Protein AF-A0A3S0ZRH6-F1 (afdb_monomer_lite)

Organism: Elysia chlorotica (NCBI:txid188477)

pLDDT: mean 82.68, std 7.89, range [60.41, 92.81]

Foldseek 3Di:
DEEEDEDDQEEEDEEEDEAEYEYEEEDHQEYEYEYAYHLEYEYEYAEHQYYEYEYHYEAYYEYEYHYHAEYEYEYHYEAYYYYEYEYHAAYEYEYEYHPYYYYHYPHYDYDYDYD

Sequence (115 aa):
CACYPSRGDTCACIIQGSDTCACIKQGGDTCACIIQGGDTCACIIQGGDTCACIIQGGDTCACIIQGGDTCACIIQGGDTCACIIQGGDTCACIIQGGDTCACIIQGCLYHKVQN

Structure (mmCIF, N/CA/C/O backbone):
data_AF-A0A3S0ZRH6-F1
#
_entry.id   AF-A0A3S0ZRH6-F1
#
loop_
_atom_site.group_PDB
_atom_site.id
_atom_site.type_symbol
_atom_site.label_atom_id
_atom_site.label_alt_id
_atom_site.label_comp_id
_atom_site.label_asym_id
_atom_site.label_entity_id
_atom_site.label_seq_id
_atom_site.pdbx_PDB_ins_code
_atom_site.Cartn_x
_atom_site.Cartn_y
_atom_site.Cartn_z
_atom_site.occupancy
_atom_site.B_iso_or_equiv
_atom_site.auth_seq_id
_atom_site.auth_comp_id
_atom_site.auth_asym_id
_atom_site.auth_atom_id
_atom_site.pdbx_PDB_model_num
ATOM 1 N N . CYS A 1 1 ? -13.398 0.366 -1.897 1.00 75.56 1 CYS A N 1
ATOM 2 C CA . CYS A 1 1 ? -12.534 0.821 -3.011 1.00 75.56 1 CYS A CA 1
ATOM 3 C C . CYS A 1 1 ? -11.351 -0.135 -3.120 1.00 75.56 1 CYS A C 1
ATOM 5 O O . CYS A 1 1 ? -10.744 -0.400 -2.090 1.00 75.56 1 CYS A O 1
ATOM 7 N N . ALA A 1 2 ? -11.017 -0.663 -4.304 1.00 78.12 2 ALA A N 1
ATOM 8 C CA . ALA A 1 2 ? -9.858 -1.548 -4.457 1.00 78.12 2 ALA A CA 1
ATOM 9 C C . ALA A 1 2 ? -9.102 -1.317 -5.776 1.00 78.12 2 ALA A C 1
ATOM 11 O O . ALA A 1 2 ? -9.735 -1.083 -6.805 1.00 78.12 2 ALA A O 1
ATOM 12 N N . CYS A 1 3 ? -7.769 -1.383 -5.748 1.00 80.25 3 CYS A N 1
ATOM 13 C CA . CYS A 1 3 ? -6.901 -1.163 -6.909 1.00 80.25 3 CYS A CA 1
ATOM 14 C C . CYS A 1 3 ? -5.786 -2.215 -6.966 1.00 80.25 3 CYS A C 1
ATOM 16 O O . CYS A 1 3 ? -5.054 -2.372 -5.989 1.00 80.25 3 CYS A O 1
ATOM 18 N N . TYR A 1 4 ? -5.655 -2.902 -8.111 1.00 82.62 4 TYR A N 1
ATOM 19 C CA . TYR A 1 4 ? -4.688 -3.999 -8.328 1.00 82.62 4 TYR A CA 1
ATOM 20 C C . TYR A 1 4 ? -3.872 -3.894 -9.634 1.00 82.62 4 TYR A C 1
ATOM 22 O O . TYR A 1 4 ? -3.870 -4.810 -10.459 1.00 82.62 4 TYR A O 1
ATOM 30 N N . PRO A 1 5 ? -3.207 -2.769 -9.900 1.00 72.50 5 PRO A N 1
ATOM 31 C CA .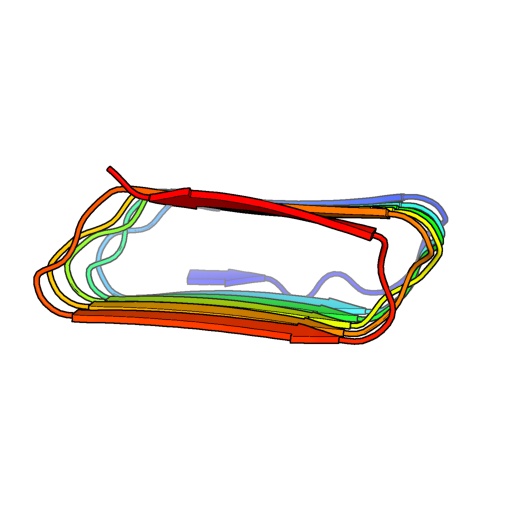 PRO A 1 5 ? -2.387 -2.611 -11.096 1.00 72.50 5 PRO A CA 1
ATOM 32 C C . PRO A 1 5 ? -1.125 -3.473 -11.005 1.00 72.50 5 PRO A C 1
ATOM 34 O O . PRO A 1 5 ? -0.446 -3.520 -9.977 1.00 72.50 5 PRO A O 1
ATOM 37 N N . SER A 1 6 ? -0.826 -4.144 -12.111 1.00 62.06 6 SER A N 1
ATOM 38 C CA . SER A 1 6 ? 0.269 -5.097 -12.242 1.00 62.06 6 SER A CA 1
ATOM 39 C C . SER A 1 6 ? 0.989 -4.868 -13.576 1.00 62.06 6 SER A C 1
ATOM 41 O O . SER A 1 6 ? 0.361 -4.961 -14.629 1.00 62.06 6 SER A O 1
ATOM 43 N N . ARG A 1 7 ? 2.312 -4.631 -13.502 1.00 64.69 7 ARG A N 1
ATOM 44 C CA . ARG A 1 7 ? 3.294 -4.462 -14.604 1.00 64.69 7 ARG A CA 1
ATOM 45 C C . ARG A 1 7 ? 3.429 -3.073 -15.255 1.00 64.69 7 ARG A C 1
ATOM 47 O O . ARG A 1 7 ? 2.450 -2.381 -15.511 1.00 64.69 7 ARG A O 1
ATOM 54 N N . GLY A 1 8 ? 4.685 -2.766 -15.603 1.00 66.00 8 GLY A N 1
ATOM 55 C CA . GLY A 1 8 ? 5.177 -1.541 -16.247 1.00 66.00 8 GLY A CA 1
ATOM 56 C C . GLY A 1 8 ? 6.302 -0.907 -15.423 1.00 66.00 8 GLY A C 1
ATOM 57 O O . GLY A 1 8 ? 6.292 -1.057 -14.206 1.00 66.00 8 GLY A O 1
ATOM 58 N N . ASP A 1 9 ? 7.243 -0.198 -16.055 1.00 76.75 9 ASP A N 1
ATOM 59 C CA . ASP A 1 9 ? 8.383 0.451 -15.369 1.00 76.75 9 ASP A CA 1
ATOM 60 C C . ASP A 1 9 ? 7.914 1.447 -14.291 1.00 76.75 9 ASP A C 1
ATOM 62 O O . ASP A 1 9 ? 8.582 1.685 -13.289 1.00 76.75 9 ASP A O 1
ATOM 66 N N . THR A 1 10 ? 6.714 2.010 -14.464 1.00 79.62 10 THR A N 1
ATOM 67 C CA . THR A 1 10 ? 6.062 2.884 -13.486 1.00 79.62 10 THR A CA 1
ATOM 68 C C . THR A 1 10 ? 4.627 2.442 -13.221 1.00 79.62 10 THR A C 1
ATOM 70 O O . THR A 1 10 ? 3.822 2.298 -14.141 1.00 79.62 10 THR A O 1
ATOM 73 N N . CYS A 1 11 ? 4.278 2.289 -11.943 1.00 78.31 11 CYS A N 1
ATOM 74 C CA . CYS A 1 11 ? 2.969 1.833 -11.494 1.00 78.31 11 CYS A CA 1
ATOM 75 C C . CYS A 1 11 ? 2.373 2.777 -10.434 1.00 78.31 11 CYS A C 1
ATOM 77 O O . CYS A 1 11 ? 2.630 2.613 -9.245 1.00 78.31 11 CYS A O 1
ATOM 79 N N . ALA A 1 12 ? 1.423 3.647 -10.805 1.00 83.00 12 ALA A N 1
ATOM 80 C CA . ALA A 1 12 ? 0.699 4.529 -9.867 1.00 83.00 12 ALA A CA 1
ATOM 81 C C . ALA A 1 12 ? -0.754 4.078 -9.601 1.00 83.00 12 ALA A C 1
ATOM 83 O O . ALA A 1 12 ? -1.388 3.485 -10.475 1.00 83.00 12 ALA A O 1
ATOM 84 N N . CYS A 1 13 ? -1.272 4.255 -8.385 1.00 84.94 13 CYS A N 1
ATOM 85 C CA . CYS A 1 13 ? -2.705 4.143 -8.099 1.00 84.94 13 CYS A CA 1
ATOM 86 C C . CYS A 1 13 ? -3.159 5.266 -7.173 1.00 84.94 13 CYS A C 1
ATOM 88 O O . CYS A 1 13 ? -2.469 5.581 -6.207 1.00 84.94 13 CYS A O 1
ATOM 90 N N . ILE A 1 14 ? -4.325 5.833 -7.473 1.00 88.00 14 ILE A N 1
ATOM 91 C CA . ILE A 1 14 ? -5.000 6.812 -6.631 1.00 88.00 14 ILE A CA 1
ATOM 92 C C . ILE A 1 14 ? -6.392 6.270 -6.336 1.00 88.00 14 ILE A C 1
ATOM 94 O O . ILE A 1 14 ? -7.135 5.925 -7.255 1.00 88.00 14 ILE A O 1
ATOM 98 N N . ILE A 1 15 ? -6.726 6.178 -5.056 1.00 87.44 15 ILE A N 1
ATOM 99 C CA . ILE A 1 15 ? -8.017 5.701 -4.580 1.00 87.44 15 ILE A CA 1
ATOM 100 C C . ILE A 1 15 ? -8.669 6.800 -3.749 1.00 87.44 15 ILE A C 1
ATOM 102 O O . ILE A 1 15 ? -8.039 7.342 -2.844 1.00 87.44 15 ILE A O 1
ATOM 106 N N . GLN A 1 16 ? -9.944 7.071 -4.030 1.00 84.94 16 GLN A N 1
ATOM 107 C CA . GLN A 1 16 ? -10.812 7.889 -3.188 1.00 84.94 16 GLN A CA 1
ATOM 108 C C . GLN A 1 16 ? -12.046 7.076 -2.782 1.00 84.94 16 GLN A C 1
ATOM 110 O O . GLN A 1 16 ? -12.657 6.427 -3.636 1.00 84.94 16 GLN A O 1
ATOM 115 N N . GLY A 1 17 ? -12.422 7.084 -1.503 1.00 77.38 17 GLY A N 1
ATOM 116 C CA . GLY A 1 17 ? -13.647 6.422 -1.044 1.00 77.38 17 GLY A CA 1
ATOM 117 C C . GLY A 1 17 ? -14.005 6.700 0.413 1.00 77.38 17 GLY A C 1
ATOM 118 O O . GLY A 1 17 ? -13.277 7.406 1.099 1.00 77.38 17 GLY A O 1
ATOM 119 N N . SER A 1 18 ? -15.166 6.196 0.850 1.00 71.38 18 SER A N 1
ATOM 120 C CA . SER A 1 18 ? -15.792 6.586 2.124 1.00 71.38 18 SER A CA 1
ATOM 121 C C . SER A 1 18 ? -15.534 5.625 3.285 1.00 71.38 18 SER A C 1
ATOM 123 O O . SER A 1 18 ? -15.232 6.098 4.371 1.00 71.38 18 SER A O 1
ATOM 125 N N . ASP A 1 19 ? -15.592 4.307 3.057 1.00 81.44 19 ASP A N 1
ATOM 126 C CA . ASP A 1 19 ? -15.656 3.340 4.170 1.00 81.44 19 ASP A CA 1
ATOM 127 C C . ASP A 1 19 ? -14.380 2.487 4.248 1.00 81.44 19 ASP A C 1
ATOM 129 O O . ASP A 1 19 ? -13.632 2.519 5.221 1.00 81.44 19 ASP A O 1
ATOM 133 N N . THR A 1 20 ? -14.084 1.721 3.193 1.00 87.12 20 THR A N 1
ATOM 134 C CA . THR A 1 20 ? -12.905 0.843 3.151 1.00 87.12 20 THR A CA 1
ATOM 135 C C . THR A 1 20 ? -12.192 0.947 1.815 1.00 87.12 20 THR A C 1
ATOM 137 O O . THR A 1 20 ? -12.765 0.612 0.770 1.00 87.12 20 THR A O 1
ATOM 140 N N . CYS A 1 21 ? -10.923 1.351 1.844 1.00 86.88 21 CYS A N 1
ATOM 141 C CA . CYS A 1 21 ? -10.067 1.439 0.668 1.00 86.88 21 CYS A CA 1
ATOM 142 C C . CYS A 1 21 ? -8.826 0.547 0.802 1.00 86.88 21 CYS A C 1
ATOM 144 O O . CYS A 1 21 ? -8.115 0.590 1.802 1.00 86.88 21 CYS A O 1
ATOM 146 N N . ALA A 1 22 ? -8.546 -0.241 -0.239 1.00 86.81 22 ALA A N 1
ATOM 147 C CA . ALA A 1 22 ? -7.387 -1.121 -0.304 1.00 86.81 22 ALA A CA 1
ATOM 148 C C . ALA A 1 22 ? -6.624 -0.957 -1.626 1.00 86.81 22 ALA A C 1
ATOM 150 O O . ALA A 1 22 ? -7.221 -0.939 -2.700 1.00 86.81 22 ALA A O 1
ATOM 151 N N . CYS A 1 23 ? -5.300 -0.892 -1.576 1.00 86.75 23 CYS A N 1
ATOM 152 C CA . CYS A 1 23 ? -4.455 -0.942 -2.765 1.00 86.75 23 CYS A CA 1
ATOM 153 C C . CYS A 1 23 ? -3.425 -2.054 -2.623 1.00 86.75 23 CYS A C 1
ATOM 155 O O . CYS A 1 23 ? -2.760 -2.143 -1.592 1.00 86.75 23 CYS A O 1
ATOM 157 N N . ILE A 1 24 ? -3.279 -2.881 -3.657 1.00 87.31 24 ILE A N 1
ATOM 158 C CA . ILE A 1 24 ? -2.171 -3.828 -3.753 1.00 87.31 24 ILE A CA 1
ATOM 159 C C . ILE A 1 24 ? -1.446 -3.591 -5.073 1.00 87.31 24 ILE A C 1
ATOM 161 O O . ILE A 1 24 ? -2.044 -3.589 -6.149 1.00 87.31 24 ILE A O 1
ATOM 165 N N . LYS A 1 25 ? -0.139 -3.386 -4.972 1.00 83.44 25 LYS A N 1
ATOM 166 C CA . LYS A 1 25 ? 0.760 -3.044 -6.071 1.00 83.44 25 LYS A CA 1
ATOM 167 C C . LYS A 1 25 ? 1.862 -4.084 -6.182 1.00 83.44 25 LYS A C 1
ATOM 169 O O . LYS A 1 25 ? 2.489 -4.404 -5.176 1.00 83.44 25 LYS A O 1
ATOM 174 N N . GLN A 1 26 ? 2.097 -4.582 -7.398 1.00 81.38 26 GLN A N 1
ATOM 175 C CA . GLN A 1 26 ? 3.151 -5.558 -7.680 1.00 81.38 26 GLN A CA 1
ATOM 176 C C . GLN A 1 26 ? 3.947 -5.203 -8.947 1.00 81.38 26 GLN A C 1
ATOM 178 O O . GLN A 1 26 ? 3.387 -5.168 -10.048 1.00 81.38 26 GLN A O 1
ATOM 183 N N . GLY A 1 27 ? 5.263 -5.035 -8.784 1.00 71.44 27 GLY A N 1
ATOM 184 C CA . GLY A 1 27 ? 6.250 -4.876 -9.858 1.00 71.44 27 GLY A CA 1
ATOM 185 C C . GLY A 1 27 ? 6.378 -3.464 -10.449 1.00 71.44 27 GLY A C 1
ATOM 186 O O . GLY A 1 27 ? 5.510 -2.618 -10.255 1.00 71.44 27 GLY A O 1
ATOM 187 N N . GLY A 1 28 ? 7.458 -3.258 -11.216 1.00 72.56 28 GLY A N 1
ATOM 188 C CA . GLY A 1 28 ? 7.852 -1.980 -11.832 1.00 72.56 28 GLY A CA 1
ATOM 189 C C . GLY A 1 28 ? 8.957 -1.271 -11.057 1.00 72.56 28 GLY A C 1
ATOM 190 O O . GLY A 1 28 ? 8.947 -1.350 -9.836 1.00 72.56 28 GLY A O 1
ATOM 191 N N . ASP A 1 29 ? 9.879 -0.587 -11.738 1.00 83.00 29 ASP A N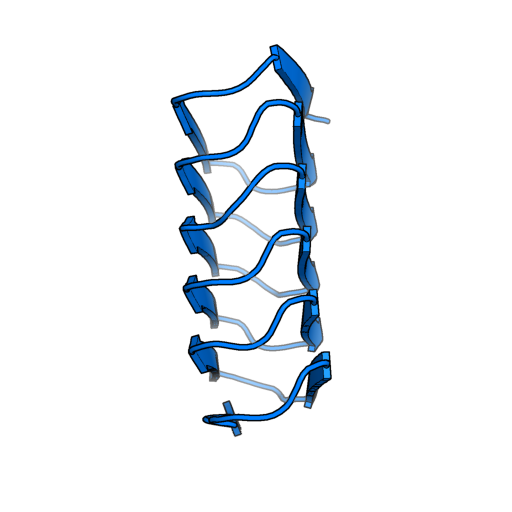 1
ATOM 192 C CA . ASP A 1 29 ? 11.022 0.119 -11.127 1.00 83.00 29 ASP A CA 1
ATOM 193 C C . ASP A 1 29 ? 10.568 1.228 -10.169 1.00 83.00 29 ASP A C 1
ATOM 195 O O . ASP A 1 29 ? 11.206 1.497 -9.154 1.00 83.00 29 ASP A O 1
ATOM 199 N N . THR A 1 30 ? 9.428 1.860 -10.464 1.00 86.94 30 THR A N 1
ATOM 200 C CA . THR A 1 30 ? 8.807 2.878 -9.609 1.00 86.94 30 THR A CA 1
ATOM 201 C C . THR A 1 30 ? 7.357 2.530 -9.282 1.00 86.94 30 THR A C 1
ATOM 203 O O . THR A 1 30 ? 6.501 2.446 -10.168 1.00 86.94 30 THR A O 1
ATOM 206 N N . CYS A 1 31 ? 7.042 2.409 -7.993 1.00 88.25 31 CYS A N 1
ATOM 207 C CA . CYS A 1 31 ? 5.697 2.134 -7.492 1.00 88.25 31 CYS A CA 1
ATOM 208 C C . CYS A 1 31 ? 5.175 3.268 -6.606 1.00 88.25 31 CYS A C 1
ATOM 210 O O . CYS A 1 31 ? 5.829 3.670 -5.647 1.00 88.25 31 CYS A O 1
ATOM 212 N N . ALA A 1 32 ? 3.956 3.739 -6.884 1.00 88.38 32 ALA A N 1
ATOM 213 C CA . ALA A 1 32 ? 3.293 4.762 -6.082 1.00 88.38 32 ALA A CA 1
ATOM 214 C C . ALA A 1 32 ? 1.836 4.398 -5.767 1.00 88.38 32 ALA A C 1
ATOM 216 O O . ALA A 1 32 ? 1.081 3.945 -6.637 1.00 88.38 32 ALA A O 1
ATOM 217 N N . CYS A 1 33 ? 1.416 4.646 -4.529 1.00 89.75 33 CYS A N 1
ATOM 218 C CA . CYS A 1 33 ? 0.022 4.547 -4.117 1.00 89.75 33 CYS A CA 1
ATOM 219 C C . CYS A 1 33 ? -0.397 5.758 -3.286 1.00 89.75 33 CYS A C 1
ATOM 221 O O . CYS A 1 33 ? 0.302 6.141 -2.351 1.00 89.75 33 CYS A O 1
ATOM 223 N N . ILE A 1 34 ? -1.568 6.308 -3.602 1.00 91.25 34 ILE A N 1
ATOM 224 C CA . ILE A 1 34 ? -2.241 7.335 -2.814 1.00 91.25 34 ILE A CA 1
ATOM 225 C C . ILE A 1 34 ? -3.647 6.836 -2.477 1.00 91.25 34 ILE A C 1
ATOM 227 O O . ILE A 1 34 ? -4.418 6.496 -3.375 1.00 91.25 34 ILE A O 1
ATOM 231 N N . ILE A 1 35 ? -3.985 6.795 -1.192 1.00 89.81 35 ILE A N 1
ATOM 232 C CA . ILE A 1 35 ? -5.338 6.498 -0.705 1.00 89.81 35 ILE A CA 1
ATOM 233 C C . ILE A 1 35 ? -5.842 7.720 0.059 1.00 89.81 35 ILE A C 1
ATOM 235 O O . ILE A 1 35 ? -5.145 8.207 0.947 1.00 89.81 35 ILE A O 1
ATOM 239 N N . GLN A 1 36 ? -7.028 8.213 -0.298 1.00 88.12 36 GLN A N 1
ATOM 240 C CA . GLN A 1 36 ? -7.695 9.333 0.365 1.00 88.12 36 GLN A CA 1
ATOM 241 C C . GLN A 1 36 ? -9.121 8.952 0.782 1.00 88.12 36 GLN A C 1
ATOM 243 O O . GLN A 1 36 ? -9.942 8.584 -0.060 1.00 88.12 36 GLN A O 1
ATOM 248 N N . GLY A 1 37 ? -9.426 9.106 2.068 1.00 76.31 37 GLY A N 1
ATOM 249 C CA . GLY A 1 37 ? -10.722 8.758 2.650 1.00 76.31 37 GLY A CA 1
ATOM 250 C C . GLY A 1 37 ? -10.877 7.262 2.948 1.00 76.31 37 GLY A C 1
ATOM 251 O O . GLY A 1 37 ? -10.113 6.434 2.451 1.00 76.31 37 GLY A O 1
ATOM 252 N N . GLY A 1 38 ? -11.868 6.927 3.779 1.00 78.38 38 GLY A N 1
ATOM 253 C CA . GLY A 1 38 ? -12.080 5.587 4.327 1.00 78.38 38 GLY A CA 1
ATOM 254 C C . GLY A 1 38 ? -11.836 5.542 5.830 1.00 78.38 38 GLY A C 1
ATOM 255 O O . GLY A 1 38 ? -10.741 5.895 6.262 1.00 78.38 38 GLY A O 1
ATOM 256 N N . ASP A 1 39 ? -12.794 5.032 6.604 1.00 85.88 39 ASP A N 1
ATOM 257 C CA . ASP A 1 39 ? -12.589 4.661 8.016 1.00 85.88 39 ASP A CA 1
ATOM 258 C C . ASP A 1 39 ? -11.463 3.626 8.152 1.00 85.88 39 ASP A C 1
ATOM 260 O O . ASP A 1 39 ? -10.710 3.614 9.122 1.00 85.88 39 ASP A O 1
ATOM 264 N N . THR A 1 40 ? -11.317 2.754 7.147 1.00 89.44 40 THR A N 1
ATOM 265 C CA . THR A 1 40 ? -10.230 1.773 7.064 1.00 89.44 40 THR A CA 1
ATOM 266 C C . THR A 1 40 ? -9.480 1.870 5.738 1.00 89.44 40 THR A C 1
ATOM 268 O O . THR A 1 40 ? -10.046 1.668 4.659 1.00 89.44 40 THR A O 1
ATOM 271 N N . CYS A 1 41 ? -8.172 2.109 5.816 1.00 90.38 41 CYS A N 1
ATOM 272 C CA . CYS A 1 41 ? -7.278 2.207 4.666 1.00 90.38 41 CYS A CA 1
ATOM 273 C C . CYS A 1 41 ? -6.136 1.191 4.752 1.00 90.38 41 CYS A C 1
ATOM 275 O O . CYS A 1 41 ? -5.425 1.133 5.754 1.00 90.38 41 CYS A O 1
ATOM 277 N N . ALA A 1 42 ? -5.911 0.435 3.677 1.00 90.00 42 ALA A N 1
ATOM 278 C CA . ALA A 1 42 ? -4.813 -0.521 3.582 1.00 90.00 42 ALA A CA 1
ATOM 279 C C . ALA A 1 42 ? -4.040 -0.372 2.266 1.00 90.00 42 ALA A C 1
ATOM 281 O O . ALA A 1 42 ? -4.625 -0.365 1.184 1.00 90.00 42 ALA A O 1
ATOM 282 N N . CYS A 1 43 ? -2.714 -0.309 2.336 1.00 91.00 43 CYS A N 1
ATOM 283 C CA . CYS A 1 43 ? -1.854 -0.324 1.157 1.00 91.00 43 CYS A CA 1
ATOM 284 C C . CYS A 1 43 ? -0.765 -1.385 1.284 1.00 91.00 43 CYS A C 1
ATOM 286 O O . CYS A 1 43 ? -0.101 -1.478 2.315 1.00 91.00 43 CYS A O 1
ATOM 288 N N . ILE A 1 44 ? -0.566 -2.156 0.217 1.00 91.50 44 ILE A N 1
ATOM 289 C CA . ILE A 1 44 ? 0.542 -3.093 0.068 1.00 91.50 44 ILE A CA 1
ATOM 290 C C . ILE A 1 44 ? 1.264 -2.771 -1.239 1.00 91.50 44 ILE A C 1
ATOM 292 O O . ILE A 1 44 ? 0.666 -2.832 -2.313 1.00 91.50 44 ILE A O 1
ATOM 296 N N . ILE A 1 45 ? 2.554 -2.459 -1.158 1.00 89.31 45 ILE A N 1
ATOM 297 C CA . ILE A 1 45 ? 3.422 -2.245 -2.318 1.00 89.31 45 ILE A CA 1
ATOM 298 C C . ILE A 1 45 ? 4.535 -3.289 -2.299 1.00 89.31 45 ILE A C 1
ATOM 300 O O . ILE A 1 45 ? 5.241 -3.414 -1.302 1.00 89.31 45 ILE A O 1
ATOM 304 N N . GLN A 1 46 ? 4.677 -4.036 -3.395 1.00 86.06 46 GLN A N 1
ATOM 305 C CA . GLN A 1 46 ? 5.730 -5.028 -3.602 1.00 86.06 46 GLN A CA 1
ATOM 306 C C . GLN A 1 46 ? 6.498 -4.755 -4.908 1.00 86.06 46 GLN A C 1
ATOM 308 O O . GLN A 1 46 ? 5.916 -4.853 -5.990 1.00 86.06 46 GLN A O 1
ATOM 313 N N . GLY A 1 47 ? 7.806 -4.492 -4.829 1.00 74.50 47 GLY A N 1
ATOM 314 C CA . GLY A 1 47 ? 8.721 -4.388 -5.984 1.00 74.50 47 GLY A CA 1
ATOM 315 C C . GLY A 1 47 ? 9.393 -3.020 -6.178 1.00 74.50 47 GLY A C 1
ATOM 316 O O . GLY A 1 47 ? 9.165 -2.116 -5.391 1.00 74.50 47 GLY A O 1
ATOM 317 N N . GLY A 1 48 ? 10.206 -2.892 -7.236 1.00 73.44 48 GLY A N 1
ATOM 318 C CA . GLY A 1 48 ? 10.807 -1.642 -7.736 1.00 73.44 48 GLY A CA 1
ATOM 319 C C . GLY A 1 48 ? 11.974 -1.066 -6.947 1.00 73.44 48 GLY A C 1
ATOM 320 O O . GLY A 1 48 ? 12.046 -1.254 -5.742 1.00 73.44 48 GLY A O 1
ATOM 321 N N . ASP A 1 49 ? 12.846 -0.316 -7.616 1.00 85.81 49 ASP A N 1
ATOM 322 C CA . ASP A 1 49 ? 13.944 0.442 -6.999 1.00 85.81 49 ASP A CA 1
ATOM 323 C C . ASP A 1 49 ? 13.418 1.589 -6.124 1.00 85.81 49 ASP A C 1
ATOM 325 O O . ASP A 1 49 ? 14.048 1.984 -5.145 1.00 85.81 49 ASP A O 1
ATOM 329 N N . THR 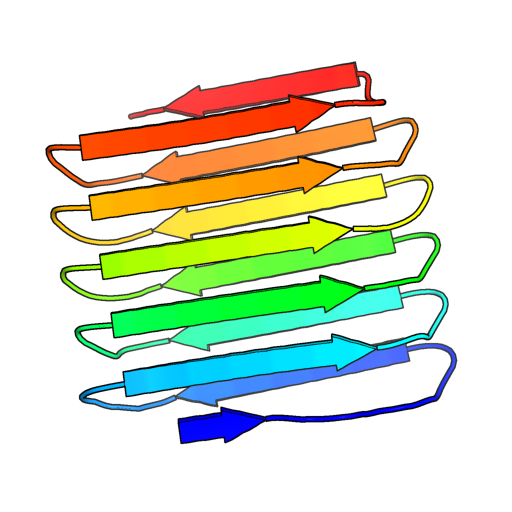A 1 50 ? 12.247 2.140 -6.466 1.00 88.69 50 THR A N 1
ATOM 330 C CA . THR A 1 50 ? 11.611 3.234 -5.723 1.00 88.69 50 THR A CA 1
ATOM 331 C C . THR A 1 50 ? 10.152 2.931 -5.390 1.00 88.69 50 THR A C 1
ATOM 333 O O . THR A 1 50 ? 9.323 2.706 -6.274 1.00 88.69 50 THR A O 1
ATOM 336 N N . CYS A 1 51 ? 9.810 3.009 -4.104 1.00 89.81 51 CYS A N 1
ATOM 337 C CA . CYS A 1 51 ? 8.457 2.821 -3.586 1.00 89.81 51 CYS A CA 1
ATOM 338 C C . CYS A 1 51 ? 7.971 4.026 -2.783 1.00 89.81 51 CYS A C 1
ATOM 340 O O . CYS A 1 51 ? 8.641 4.472 -1.854 1.00 89.81 51 CYS A O 1
ATOM 342 N N . ALA A 1 52 ? 6.754 4.490 -3.069 1.00 90.12 52 ALA A N 1
ATOM 343 C CA . ALA A 1 52 ? 6.095 5.548 -2.314 1.00 90.12 52 ALA A CA 1
ATOM 344 C C . ALA A 1 52 ? 4.641 5.195 -1.974 1.00 90.12 52 ALA A C 1
ATOM 346 O O . ALA A 1 52 ? 3.844 4.841 -2.845 1.00 90.12 52 ALA A O 1
ATOM 347 N N . CYS A 1 53 ? 4.267 5.355 -0.708 1.00 91.25 53 CYS A N 1
ATOM 348 C CA . CYS A 1 53 ? 2.887 5.234 -0.255 1.00 91.25 53 CYS A CA 1
ATOM 349 C C . CYS A 1 53 ? 2.459 6.472 0.527 1.00 91.25 53 CYS A C 1
ATOM 351 O O . CYS A 1 53 ? 3.165 6.911 1.436 1.00 91.25 53 CYS A O 1
ATOM 353 N N . ILE A 1 54 ? 1.281 6.995 0.197 1.00 92.81 54 ILE A N 1
ATOM 354 C CA . ILE A 1 54 ? 0.596 8.029 0.966 1.00 92.81 54 ILE A CA 1
ATOM 355 C C . ILE A 1 54 ? -0.800 7.516 1.311 1.00 92.81 54 ILE A C 1
ATOM 357 O O . ILE A 1 54 ? -1.588 7.184 0.425 1.00 92.81 54 ILE A O 1
ATOM 361 N N . ILE A 1 55 ? -1.115 7.476 2.600 1.00 90.94 55 ILE A N 1
ATOM 362 C CA . ILE A 1 55 ? -2.451 7.167 3.106 1.00 90.94 55 ILE A CA 1
ATOM 363 C C . ILE A 1 55 ? -2.943 8.379 3.888 1.00 90.94 55 ILE A C 1
ATOM 365 O O . ILE A 1 55 ? -2.303 8.792 4.850 1.00 90.94 55 ILE A O 1
ATOM 369 N N . GLN A 1 56 ? -4.071 8.936 3.461 1.00 88.62 56 GLN A N 1
ATOM 370 C CA . GLN A 1 56 ? -4.837 9.948 4.180 1.00 88.62 56 GLN A CA 1
ATOM 371 C C . GLN A 1 56 ? -6.206 9.346 4.504 1.00 88.62 56 GLN A C 1
ATOM 373 O O . GLN A 1 56 ? -7.070 9.291 3.630 1.00 88.62 56 GLN A O 1
ATOM 378 N N . GLY A 1 57 ? -6.386 8.835 5.720 1.00 77.81 57 GLY A N 1
ATOM 379 C CA . GLY A 1 57 ? -7.550 8.024 6.095 1.00 77.81 57 GLY A CA 1
ATOM 380 C C . GLY A 1 57 ? -8.178 8.412 7.432 1.00 77.81 57 GLY A C 1
ATOM 381 O O . GLY A 1 57 ? -7.704 9.316 8.114 1.00 77.81 57 GLY A O 1
ATOM 382 N N . GLY A 1 58 ? -9.269 7.727 7.770 1.00 74.38 58 GLY A N 1
ATOM 383 C CA . GLY A 1 58 ? -9.966 7.807 9.054 1.00 74.38 58 GLY A CA 1
ATOM 384 C C . GLY A 1 58 ? -9.332 6.898 10.110 1.00 74.38 58 GLY A C 1
ATOM 385 O O . GLY A 1 58 ? -8.108 6.804 10.195 1.00 74.38 58 GLY A O 1
ATOM 386 N N . ASP A 1 59 ? -10.163 6.229 10.906 1.00 86.56 59 ASP A N 1
ATOM 387 C CA . ASP A 1 59 ? -9.806 5.571 12.172 1.00 86.56 59 ASP A CA 1
ATOM 388 C C . ASP A 1 59 ? -8.654 4.559 12.099 1.00 86.56 59 ASP A C 1
ATOM 390 O O . ASP A 1 59 ? -7.862 4.460 13.034 1.00 86.56 59 ASP A O 1
ATOM 394 N N . THR A 1 60 ? -8.549 3.780 11.018 1.00 89.62 60 THR A N 1
ATOM 395 C CA . THR A 1 60 ? -7.532 2.726 10.889 1.00 89.62 60 THR A CA 1
ATOM 396 C C . THR A 1 60 ? -6.767 2.821 9.576 1.00 89.62 60 THR A C 1
ATOM 398 O O . THR A 1 60 ? -7.333 2.696 8.489 1.00 89.62 60 THR A O 1
ATOM 401 N N . CYS A 1 61 ? -5.444 2.950 9.668 1.00 90.44 61 CYS A N 1
ATOM 402 C CA . CYS A 1 61 ? -4.550 3.010 8.516 1.00 90.44 61 CYS A CA 1
ATOM 403 C C . CYS A 1 61 ? -3.421 1.977 8.617 1.00 90.44 61 CYS A C 1
ATOM 405 O O . CYS A 1 61 ? -2.692 1.928 9.608 1.00 90.44 61 CYS A O 1
ATOM 407 N N . ALA A 1 62 ? -3.226 1.187 7.560 1.00 90.50 62 ALA A N 1
ATOM 408 C CA . ALA A 1 62 ? -2.154 0.202 7.463 1.00 90.50 62 ALA A CA 1
ATOM 409 C C . ALA A 1 62 ? -1.384 0.321 6.141 1.00 90.50 62 ALA A C 1
ATOM 411 O O . ALA A 1 62 ? -1.970 0.334 5.058 1.00 90.50 62 ALA A O 1
ATOM 412 N N . CYS A 1 63 ? -0.055 0.350 6.220 1.00 91.44 63 CYS A N 1
ATOM 413 C CA . CYS A 1 63 ? 0.825 0.343 5.057 1.00 91.44 63 CYS A CA 1
ATOM 414 C C . CYS A 1 63 ? 1.901 -0.735 5.185 1.00 91.44 63 CYS A C 1
ATOM 416 O O . CYS A 1 63 ? 2.561 -0.842 6.219 1.00 91.44 63 CYS A O 1
ATOM 418 N N . ILE A 1 64 ? 2.103 -1.498 4.113 1.00 92.62 64 ILE A N 1
ATOM 419 C CA . ILE A 1 64 ? 3.215 -2.432 3.960 1.00 92.62 64 ILE A CA 1
ATOM 420 C C . ILE A 1 64 ? 3.937 -2.101 2.656 1.00 92.62 64 ILE A C 1
ATOM 422 O O . ILE A 1 64 ? 3.338 -2.134 1.582 1.00 92.62 64 ILE A O 1
ATOM 426 N N . ILE A 1 65 ? 5.231 -1.817 2.744 1.00 90.69 65 ILE A N 1
ATOM 427 C CA . ILE A 1 65 ? 6.110 -1.615 1.592 1.00 90.69 65 ILE A CA 1
ATOM 428 C C . ILE A 1 65 ? 7.214 -2.669 1.650 1.00 90.69 65 ILE A C 1
ATOM 430 O O . ILE A 1 65 ? 7.943 -2.752 2.637 1.00 90.69 65 ILE A O 1
ATOM 434 N N . GLN A 1 66 ? 7.325 -3.476 0.599 1.00 87.31 66 GLN A N 1
ATOM 435 C CA . GLN A 1 66 ? 8.403 -4.437 0.380 1.00 87.31 66 GLN A CA 1
ATOM 436 C C . GLN A 1 66 ? 9.073 -4.121 -0.961 1.00 87.31 66 GLN A C 1
ATOM 438 O O . GLN A 1 66 ? 8.482 -4.374 -2.010 1.00 87.31 66 GLN A O 1
ATOM 443 N N . GLY A 1 67 ? 10.275 -3.550 -0.964 1.00 76.00 67 GLY A N 1
ATOM 444 C CA . GLY A 1 67 ? 10.838 -2.994 -2.201 1.00 76.00 67 GLY A CA 1
ATOM 445 C C . GLY A 1 67 ? 12.306 -2.588 -2.129 1.00 76.00 67 GLY A C 1
ATOM 446 O O . GLY A 1 67 ? 12.962 -2.796 -1.113 1.00 76.00 67 GLY A O 1
ATOM 447 N N . GLY A 1 68 ? 12.807 -2.084 -3.257 1.00 70.88 68 GLY A N 1
ATOM 448 C CA . GLY A 1 68 ? 14.209 -1.781 -3.556 1.00 70.88 68 GLY A CA 1
ATOM 449 C C . GLY A 1 68 ? 14.742 -0.498 -2.921 1.00 70.88 68 GLY A C 1
ATOM 450 O O . GLY A 1 68 ? 14.215 -0.032 -1.915 1.00 70.88 68 GLY A O 1
ATOM 451 N N . ASP A 1 69 ? 15.826 0.030 -3.493 1.00 84.88 69 ASP A N 1
ATOM 452 C CA . ASP A 1 69 ? 16.783 0.983 -2.908 1.00 84.88 69 ASP A CA 1
ATOM 453 C C . ASP A 1 69 ? 16.189 2.157 -2.114 1.00 84.88 69 ASP A C 1
ATOM 455 O O . ASP A 1 69 ? 16.778 2.576 -1.115 1.00 84.88 69 ASP A O 1
ATOM 459 N N . THR A 1 70 ? 15.035 2.695 -2.518 1.00 88.62 70 THR A N 1
ATOM 460 C CA . THR A 1 70 ? 14.380 3.817 -1.831 1.00 88.62 70 THR A CA 1
ATOM 461 C C . THR A 1 70 ? 12.917 3.531 -1.505 1.00 88.62 70 THR A C 1
ATOM 463 O O . THR A 1 70 ? 12.093 3.307 -2.391 1.00 88.62 70 THR A O 1
ATOM 466 N N . CYS A 1 71 ? 12.556 3.649 -0.226 1.00 89.69 71 CYS A N 1
ATOM 467 C CA . CYS A 1 71 ? 11.189 3.472 0.257 1.00 89.69 71 CYS A CA 1
ATOM 468 C C . CYS A 1 71 ? 10.697 4.687 1.060 1.00 89.69 71 CYS A C 1
ATOM 470 O O . CYS A 1 71 ? 11.350 5.142 1.999 1.00 89.69 71 CYS A O 1
ATOM 472 N N . ALA A 1 72 ? 9.500 5.183 0.746 1.00 89.25 72 ALA A N 1
ATOM 473 C CA . ALA A 1 72 ? 8.853 6.274 1.466 1.00 89.25 72 ALA A CA 1
ATOM 474 C C . ALA A 1 72 ? 7.403 5.933 1.828 1.00 89.25 72 ALA A C 1
ATOM 476 O O . ALA A 1 72 ? 6.605 5.538 0.978 1.00 89.25 72 ALA A O 1
ATOM 477 N N . CYS A 1 73 ? 7.044 6.136 3.093 1.00 90.31 73 CYS A N 1
ATOM 478 C CA . CYS A 1 73 ? 5.682 5.976 3.585 1.00 90.31 73 CYS A CA 1
ATOM 479 C C . CYS A 1 73 ? 5.241 7.214 4.365 1.00 90.31 73 CYS A C 1
ATOM 481 O O . CYS A 1 73 ? 5.937 7.665 5.278 1.00 90.31 73 CYS A O 1
ATOM 483 N N . ILE A 1 74 ? 4.065 7.732 4.027 1.00 91.12 74 ILE A N 1
ATOM 484 C CA . ILE A 1 74 ? 3.381 8.774 4.783 1.00 91.12 74 ILE A CA 1
ATOM 485 C C . ILE A 1 74 ? 1.991 8.260 5.134 1.00 91.12 74 ILE A C 1
ATOM 487 O O . ILE A 1 74 ? 1.198 7.940 4.249 1.00 91.12 74 ILE A O 1
ATOM 491 N N . ILE A 1 75 ? 1.693 8.205 6.426 1.00 89.31 75 ILE A N 1
ATOM 492 C CA . ILE A 1 75 ? 0.360 7.902 6.940 1.00 89.31 75 ILE A CA 1
ATOM 493 C C . ILE A 1 75 ? -0.120 9.118 7.722 1.00 89.31 75 ILE A C 1
ATOM 495 O O . ILE A 1 75 ? 0.535 9.549 8.669 1.00 89.31 75 ILE A O 1
ATOM 499 N N . GLN A 1 76 ? -1.253 9.670 7.307 1.00 86.81 76 GLN A N 1
ATOM 500 C CA . GLN A 1 76 ? -2.006 10.682 8.034 1.00 86.81 76 GLN A CA 1
ATOM 501 C C . GLN A 1 76 ? -3.389 10.097 8.317 1.00 86.81 76 GLN A C 1
ATOM 503 O O . GLN A 1 76 ? -4.157 9.871 7.382 1.00 86.81 76 GLN A O 1
ATOM 508 N N . GLY A 1 77 ? -3.692 9.794 9.576 1.00 74.88 77 GLY A N 1
ATOM 509 C CA . GLY A 1 77 ? -4.926 9.084 9.908 1.00 74.88 77 GLY A CA 1
ATOM 510 C C . GLY A 1 77 ? -5.320 9.131 11.378 1.00 74.88 77 GLY A C 1
ATOM 511 O O . GLY A 1 77 ? -4.632 9.744 12.189 1.00 74.88 77 GLY A O 1
ATOM 512 N N . GLY A 1 78 ? -6.469 8.527 11.679 1.00 68.94 78 GLY A N 1
ATOM 513 C CA . GLY A 1 78 ? -7.112 8.497 12.993 1.00 68.94 78 GLY A CA 1
ATOM 514 C C . GLY A 1 78 ? -6.482 7.499 13.968 1.00 68.94 78 GLY A C 1
ATOM 515 O O . GLY A 1 78 ? -5.287 7.229 13.906 1.00 68.94 78 GLY A O 1
ATOM 516 N N . ASP A 1 79 ? -7.292 6.972 14.886 1.00 83.19 79 ASP A N 1
ATOM 517 C CA . ASP A 1 79 ? -6.904 6.295 16.135 1.00 83.19 79 ASP A CA 1
ATOM 518 C C . ASP A 1 79 ? -5.803 5.225 16.037 1.00 83.19 79 ASP A C 1
ATOM 520 O O . ASP A 1 79 ? -4.999 5.089 16.963 1.00 83.19 79 ASP A O 1
ATOM 524 N N . THR A 1 80 ? -5.743 4.454 14.948 1.00 88.25 80 THR A N 1
ATOM 525 C CA . THR A 1 80 ? -4.780 3.356 14.789 1.00 88.25 80 THR A CA 1
ATOM 526 C C . THR A 1 80 ? -4.005 3.440 13.478 1.00 88.25 80 THR A C 1
ATOM 528 O O . THR A 1 80 ? -4.560 3.302 12.388 1.00 88.25 80 THR A O 1
ATOM 531 N N . CYS A 1 81 ? -2.680 3.540 13.586 1.00 88.94 81 CYS A N 1
ATOM 532 C CA . CYS A 1 81 ? -1.766 3.575 12.448 1.00 88.94 81 CYS A CA 1
ATOM 533 C C . CYS A 1 81 ? -0.707 2.466 12.531 1.00 88.94 81 CYS A C 1
ATOM 535 O O . CYS A 1 81 ? -0.000 2.332 13.533 1.00 88.94 81 CYS A O 1
ATOM 537 N N . ALA A 1 82 ? -0.530 1.710 11.446 1.00 88.81 82 ALA A N 1
ATOM 538 C CA . ALA A 1 82 ? 0.506 0.689 11.318 1.00 88.81 82 ALA A CA 1
ATOM 539 C C . ALA A 1 82 ? 1.298 0.841 10.012 1.00 88.81 82 ALA A C 1
ATOM 541 O O . ALA A 1 82 ? 0.732 0.912 8.923 1.00 88.81 82 ALA A O 1
ATOM 542 N N . CYS A 1 83 ? 2.625 0.842 10.113 1.00 89.69 83 CYS A N 1
ATOM 543 C CA . CYS A 1 83 ? 3.524 0.884 8.964 1.00 89.69 83 CYS A CA 1
ATOM 544 C C . CYS A 1 83 ? 4.599 -0.199 9.066 1.00 89.69 83 CYS A C 1
ATOM 546 O O . CYS A 1 83 ? 5.270 -0.323 10.093 1.00 89.69 83 CYS A O 1
ATOM 548 N N . ILE A 1 84 ? 4.795 -0.948 7.985 1.00 90.94 84 ILE A N 1
ATOM 549 C CA . ILE A 1 84 ? 5.905 -1.883 7.822 1.00 90.94 84 ILE A CA 1
ATOM 550 C C . ILE A 1 84 ? 6.644 -1.521 6.537 1.00 90.94 84 ILE A C 1
ATOM 552 O O . ILE A 1 84 ? 6.044 -1.495 5.466 1.00 90.94 84 ILE A O 1
ATOM 556 N N . ILE A 1 85 ? 7.948 -1.274 6.638 1.00 89.19 85 ILE A N 1
ATOM 557 C CA . ILE A 1 85 ? 8.823 -1.071 5.479 1.00 89.19 85 ILE A CA 1
ATOM 558 C C . ILE A 1 85 ? 9.952 -2.097 5.547 1.00 89.19 85 ILE A C 1
ATOM 560 O O . ILE A 1 85 ? 10.672 -2.179 6.544 1.00 89.19 85 ILE A O 1
ATOM 564 N N . GLN A 1 86 ? 10.096 -2.892 4.494 1.00 85.75 86 GLN A N 1
ATOM 565 C CA . GLN A 1 86 ? 11.171 -3.866 4.346 1.00 85.75 86 GLN A CA 1
ATOM 566 C C . GLN A 1 86 ? 11.874 -3.677 3.001 1.00 85.75 86 GLN A C 1
ATOM 568 O O . GLN A 1 86 ? 11.248 -3.812 1.951 1.00 85.75 86 GLN A O 1
ATOM 573 N N . GLY A 1 87 ? 13.186 -3.455 3.057 1.00 74.56 87 GLY A N 1
ATOM 574 C CA . GLY A 1 87 ? 14.059 -3.349 1.884 1.00 74.56 87 GLY A CA 1
ATOM 575 C C . GLY A 1 87 ? 14.562 -1.929 1.620 1.00 74.56 87 GLY A C 1
ATOM 576 O O . GLY A 1 87 ? 14.110 -1.006 2.286 1.00 74.56 87 GLY A O 1
ATOM 577 N N . GLY A 1 88 ? 15.506 -1.805 0.679 1.00 69.12 88 GLY A N 1
ATOM 578 C CA . GLY A 1 88 ? 16.167 -0.569 0.244 1.00 69.12 88 GLY A CA 1
ATOM 579 C C . GLY A 1 88 ? 17.361 -0.111 1.081 1.00 69.12 88 GLY A C 1
ATOM 580 O O . GLY A 1 88 ? 17.506 -0.499 2.232 1.00 69.12 88 GLY A O 1
ATOM 581 N N . ASP A 1 89 ? 18.200 0.755 0.516 1.00 81.31 89 ASP A N 1
ATOM 582 C CA . ASP A 1 89 ? 19.274 1.451 1.233 1.00 81.31 89 ASP A CA 1
ATOM 583 C C . ASP A 1 89 ? 18.724 2.621 2.066 1.00 81.31 89 ASP A C 1
ATOM 585 O O . ASP A 1 89 ? 19.245 2.942 3.139 1.00 81.31 89 ASP A O 1
ATOM 589 N N . THR A 1 90 ? 17.653 3.267 1.588 1.00 85.81 90 THR A N 1
ATOM 590 C CA . THR A 1 90 ? 17.084 4.487 2.176 1.00 85.81 90 THR A CA 1
ATOM 591 C C . THR A 1 90 ? 15.592 4.340 2.455 1.00 85.81 90 THR A C 1
ATOM 593 O O . THR A 1 90 ? 14.799 4.101 1.546 1.00 85.81 90 THR A O 1
ATOM 596 N N . CYS A 1 91 ? 15.187 4.567 3.709 1.00 86.88 91 CYS A N 1
ATOM 597 C CA . CYS A 1 91 ? 13.789 4.498 4.124 1.00 86.88 91 CYS A CA 1
ATOM 598 C C . CYS A 1 91 ? 13.345 5.746 4.896 1.00 86.88 91 CYS A C 1
ATOM 600 O O . CYS A 1 91 ? 13.943 6.132 5.905 1.00 86.88 91 CYS A O 1
ATOM 602 N N . ALA A 1 92 ? 12.209 6.309 4.491 1.00 86.94 92 ALA A N 1
ATOM 603 C CA . ALA A 1 92 ? 11.526 7.384 5.202 1.00 86.94 92 ALA A CA 1
ATOM 604 C C . ALA A 1 92 ? 10.120 6.946 5.625 1.00 86.94 92 ALA A C 1
ATOM 606 O O . ALA A 1 92 ? 9.338 6.452 4.812 1.00 86.94 92 ALA A O 1
ATOM 607 N N . CYS A 1 93 ? 9.782 7.157 6.898 1.00 87.44 93 CYS A N 1
ATOM 608 C CA . CYS A 1 93 ? 8.431 6.923 7.394 1.00 87.44 93 CYS A CA 1
AT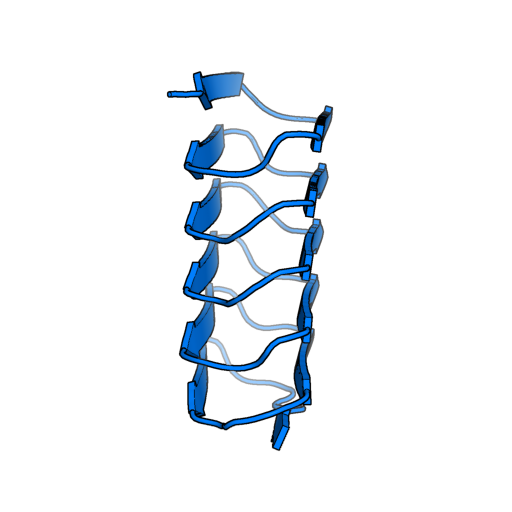OM 609 C C . CYS A 1 93 ? 7.960 8.091 8.251 1.00 87.44 93 CYS A C 1
ATOM 611 O O . CYS A 1 93 ? 8.584 8.433 9.259 1.00 87.44 93 CYS A O 1
ATOM 613 N N . ILE A 1 94 ? 6.810 8.638 7.877 1.00 88.19 94 ILE A N 1
ATOM 614 C CA . ILE A 1 94 ? 6.102 9.665 8.632 1.00 88.19 94 ILE A CA 1
ATOM 615 C C . ILE A 1 94 ? 4.734 9.105 8.995 1.00 88.19 94 ILE A C 1
ATOM 617 O O . ILE A 1 94 ? 3.994 8.650 8.124 1.00 88.19 94 ILE A O 1
ATOM 621 N N . ILE A 1 95 ? 4.411 9.134 10.283 1.00 85.81 95 I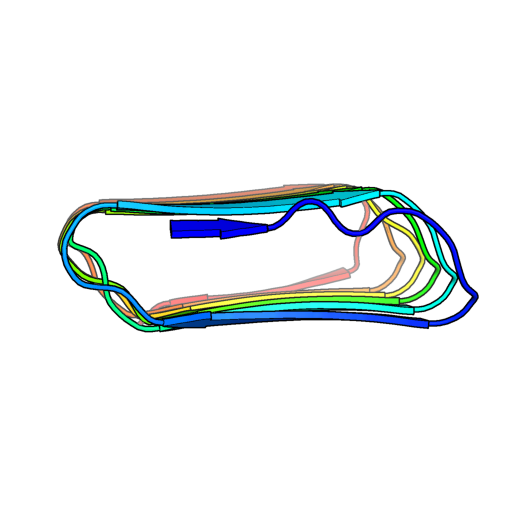LE A N 1
ATOM 622 C CA . ILE A 1 95 ? 3.087 8.771 10.786 1.00 85.81 95 ILE A CA 1
ATOM 623 C C . ILE A 1 95 ? 2.587 9.956 11.599 1.00 85.81 95 ILE A C 1
ATOM 625 O O . ILE A 1 95 ? 3.258 10.380 12.541 1.00 85.81 95 ILE A O 1
ATOM 629 N N . GLN A 1 96 ? 1.448 10.506 11.197 1.00 81.19 96 GLN A N 1
ATOM 630 C CA . GLN A 1 96 ? 0.764 11.582 11.900 1.00 81.19 96 GLN A CA 1
ATOM 631 C C . GLN A 1 96 ? -0.653 11.139 12.244 1.00 81.19 96 GLN A C 1
ATOM 633 O O . GLN A 1 96 ? -1.449 10.859 11.345 1.00 81.19 96 GLN A O 1
ATOM 638 N N . GLY A 1 97 ? -0.945 11.138 13.542 1.00 69.81 97 GLY A N 1
ATOM 639 C CA . GLY A 1 97 ? -2.250 10.803 14.095 1.00 69.81 97 GLY A CA 1
ATOM 640 C C . GLY A 1 97 ? -2.358 9.388 14.671 1.00 69.81 97 GLY A C 1
ATOM 641 O O . GLY A 1 97 ? -1.562 8.502 14.358 1.00 69.81 97 GLY A O 1
ATOM 642 N N . GLY A 1 98 ? -3.345 9.239 15.557 1.00 65.44 98 GLY A N 1
ATOM 643 C CA . GLY A 1 98 ? -3.730 8.004 16.231 1.00 65.44 98 GLY A CA 1
ATOM 644 C C . GLY A 1 98 ? -3.210 7.838 17.655 1.00 65.44 98 GLY A C 1
ATOM 645 O O . GLY A 1 98 ? -2.028 8.040 17.930 1.00 65.44 98 GLY A O 1
ATOM 646 N N . ASP A 1 99 ? -4.092 7.386 18.547 1.00 78.56 99 ASP A N 1
ATOM 647 C CA . ASP A 1 99 ? -3.762 6.938 19.904 1.00 78.56 99 ASP A CA 1
ATOM 648 C C . ASP A 1 99 ? -2.763 5.770 19.896 1.00 78.56 99 ASP A C 1
ATOM 650 O O . ASP A 1 99 ? -1.951 5.616 20.812 1.00 78.56 99 ASP A O 1
ATOM 654 N N . THR A 1 100 ? -2.807 4.937 18.850 1.00 83.25 100 THR A N 1
ATOM 655 C CA . THR A 1 100 ? -1.953 3.757 18.700 1.00 83.25 100 THR A CA 1
ATOM 656 C C . THR A 1 100 ? -1.181 3.794 17.386 1.00 83.25 100 THR A C 1
ATOM 658 O O . THR A 1 100 ? -1.746 3.649 16.304 1.00 83.25 100 THR A O 1
ATOM 661 N N . CYS A 1 101 ? 0.146 3.908 17.480 1.00 84.19 101 CYS A N 1
ATOM 662 C CA . CYS A 1 101 ? 1.042 3.939 16.325 1.00 84.19 101 CYS A CA 1
ATOM 663 C C . CYS A 1 101 ? 2.110 2.842 16.385 1.00 84.19 101 CYS A C 1
ATOM 665 O O . CYS A 1 101 ? 2.946 2.825 17.291 1.00 84.19 101 CYS A O 1
ATOM 667 N N . ALA A 1 102 ? 2.163 1.992 15.358 1.00 85.56 102 ALA A N 1
ATOM 668 C CA . ALA A 1 102 ? 3.204 0.985 15.172 1.00 85.56 102 ALA A CA 1
ATOM 669 C C . ALA A 1 102 ? 3.988 1.230 13.875 1.00 85.56 102 ALA A C 1
ATOM 671 O O . ALA A 1 102 ? 3.421 1.462 12.810 1.00 85.56 102 ALA A O 1
ATOM 672 N N . CYS A 1 103 ? 5.317 1.160 13.955 1.00 86.25 103 CYS A N 1
ATOM 673 C CA . CYS A 1 103 ? 6.197 1.304 12.800 1.00 86.25 103 CYS A CA 1
ATOM 674 C C . CYS A 1 103 ? 7.354 0.312 12.911 1.00 86.25 103 CYS A C 1
ATOM 676 O O . CYS A 1 103 ? 8.076 0.327 13.910 1.00 86.25 103 CYS A O 1
ATOM 678 N N . ILE A 1 104 ? 7.519 -0.536 11.896 1.00 87.94 104 ILE A N 1
ATOM 679 C CA . ILE A 1 104 ? 8.602 -1.518 11.792 1.00 87.94 104 ILE A CA 1
ATOM 680 C C . ILE A 1 104 ? 9.353 -1.257 10.496 1.00 87.94 104 ILE A C 1
ATOM 682 O O . ILE A 1 104 ? 8.750 -1.236 9.425 1.00 87.94 104 ILE A O 1
ATOM 686 N N . ILE A 1 105 ? 10.667 -1.059 10.592 1.00 86.69 105 ILE A N 1
ATOM 687 C CA . ILE A 1 105 ? 11.516 -0.769 9.434 1.00 86.69 105 ILE A CA 1
ATOM 688 C C . ILE A 1 105 ? 12.761 -1.635 9.495 1.00 86.69 105 ILE A C 1
ATOM 690 O O . ILE A 1 105 ? 13.406 -1.733 10.539 1.00 86.69 105 ILE A O 1
ATOM 694 N N . GLN A 1 106 ? 13.068 -2.292 8.380 1.00 84.62 106 GLN A N 1
ATOM 695 C CA . GLN A 1 106 ? 14.191 -3.215 8.255 1.00 84.62 106 GLN A CA 1
ATOM 696 C C . GLN A 1 106 ? 14.909 -3.012 6.919 1.00 84.62 106 GLN A C 1
ATOM 698 O O . GLN A 1 106 ? 14.261 -2.876 5.885 1.00 84.62 106 GLN A O 1
ATOM 703 N N . GLY A 1 107 ? 16.243 -3.064 6.949 1.00 75.88 107 GLY A N 1
ATOM 704 C CA . GLY A 1 107 ? 17.084 -3.079 5.746 1.00 75.88 107 GLY A CA 1
ATOM 705 C C . GLY A 1 107 ? 17.663 -1.733 5.300 1.00 75.88 107 GLY A C 1
ATOM 706 O O . GLY A 1 107 ? 18.575 -1.766 4.495 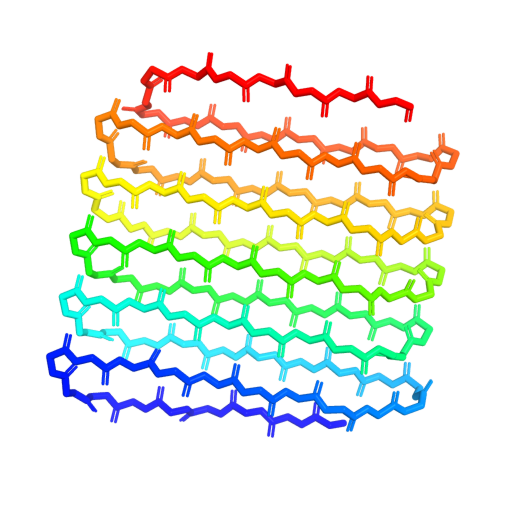1.00 75.88 107 GLY A O 1
ATOM 707 N N . CYS A 1 108 ? 17.240 -0.601 5.879 1.00 75.00 108 CYS A N 1
ATOM 708 C CA . CYS A 1 108 ? 17.566 0.762 5.419 1.00 75.00 108 CYS A CA 1
ATOM 709 C C . CYS A 1 108 ? 18.259 1.662 6.458 1.00 75.00 108 CYS A C 1
ATOM 711 O O . CYS A 1 108 ? 18.064 1.493 7.666 1.00 75.00 108 CYS A O 1
ATOM 713 N N . LEU A 1 109 ? 18.887 2.753 5.986 1.00 74.25 109 LEU A N 1
ATOM 714 C CA . LEU A 1 109 ? 19.045 3.991 6.762 1.00 74.25 109 LEU A CA 1
ATOM 715 C C . LEU A 1 109 ? 17.679 4.652 6.992 1.00 74.25 109 LEU A C 1
ATOM 717 O O . LEU A 1 109 ? 16.934 4.911 6.046 1.00 74.25 109 LEU A O 1
ATOM 721 N N . TYR A 1 110 ? 17.354 4.931 8.255 1.00 71.62 110 TYR A N 1
ATOM 722 C CA . TYR A 1 110 ? 16.000 5.285 8.671 1.00 71.62 110 TYR A CA 1
ATOM 723 C C . TYR A 1 110 ? 15.871 6.699 9.250 1.00 71.62 110 TYR A C 1
ATOM 725 O O . TYR A 1 110 ? 16.620 7.079 10.149 1.00 71.62 110 TYR A O 1
ATOM 733 N N . HIS A 1 111 ? 14.834 7.423 8.812 1.00 67.75 111 HIS A N 1
ATOM 734 C CA . HIS A 1 111 ? 14.315 8.626 9.470 1.00 67.75 111 HIS A CA 1
ATOM 735 C C . HIS A 1 111 ? 12.840 8.455 9.886 1.00 67.75 111 HIS A C 1
ATOM 737 O O . HIS A 1 111 ? 11.956 8.332 9.031 1.00 67.75 111 HIS A O 1
ATOM 743 N N . LYS A 1 112 ? 12.580 8.476 11.207 1.00 70.94 112 LYS A N 1
ATOM 744 C CA . LYS A 1 112 ? 11.229 8.535 11.798 1.00 70.94 112 LYS A CA 1
ATOM 745 C C . LYS A 1 112 ? 10.836 9.967 12.093 1.00 70.94 112 LYS A C 1
ATOM 747 O O . LYS A 1 112 ? 11.582 10.664 12.777 1.00 70.94 112 LYS A O 1
ATOM 752 N N . VAL A 1 113 ? 9.615 10.340 11.731 1.00 67.81 113 VAL A N 1
ATOM 753 C CA . VAL A 1 113 ? 8.935 11.481 12.351 1.00 67.81 113 VAL A CA 1
ATOM 754 C C . VAL A 1 113 ? 7.567 11.018 12.843 1.00 67.81 113 VAL A C 1
ATOM 756 O O . VAL A 1 113 ? 6.769 10.496 12.064 1.00 67.81 113 VAL A O 1
ATOM 759 N N . GLN A 1 114 ? 7.334 11.167 14.147 1.00 69.38 114 GLN A N 1
ATOM 760 C CA . GLN A 1 114 ? 6.035 10.988 14.794 1.00 69.38 114 GLN A CA 1
ATOM 761 C C . GLN A 1 114 ? 5.659 12.323 15.434 1.00 69.38 114 GLN A C 1
ATOM 763 O O . GLN A 1 114 ? 6.494 12.898 16.133 1.00 69.38 114 GLN A O 1
ATOM 768 N N . ASN A 1 115 ? 4.444 12.797 15.163 1.00 60.41 115 ASN A N 1
ATOM 769 C CA . ASN A 1 115 ? 3.817 13.922 15.858 1.00 60.41 115 ASN A CA 1
ATOM 770 C C . ASN A 1 115 ? 2.621 13.411 16.645 1.00 60.41 115 ASN A C 1
ATOM 772 O O . ASN A 1 115 ? 1.882 12.588 16.058 1.00 60.41 115 ASN A O 1
#

Secondary structure (DSSP, 8-state):
-EE--B-SSEEEEEEE-SSEEEEEEE-SSEEEEEEE--SEEEEEEE-SSEEEEEEE-SSEEEEEEE-SSEEEEEEE-SSEEEEEEE-SSEEEEEEE--SEEEEEEESSEEEEEE-

Radius of gyration: 12.84 Å; chains: 1; bounding box: 35×20×36 Å